Protein AF-A0A2S8P0A9-F1 (afdb_monomer)

Secondary structure (DSSP, 8-state):
-------PPP--HHHHHHHHHHHHHHHHHHHSHHHHTT---SHHHHHHHHHHHHHH-

pLDDT: mean 81.91, std 10.57, range [41.12, 91.25]

Structure (mmCIF, N/CA/C/O backbone):
data_AF-A0A2S8P0A9-F1
#
_entry.id   AF-A0A2S8P0A9-F1
#
loop_
_atom_site.group_PDB
_atom_site.id
_atom_site.type_symbol
_atom_site.label_atom_id
_atom_site.label_alt_id
_atom_site.label_comp_id
_atom_site.label_asym_id
_atom_site.label_entity_id
_atom_site.label_seq_id
_atom_site.pdbx_PDB_ins_code
_atom_site.Cartn_x
_atom_site.Cartn_y
_atom_site.Cartn_z
_atom_site.occupancy
_atom_site.B_iso_or_equiv
_atom_site.auth_seq_id
_atom_site.auth_comp_id
_atom_site.auth_asym_id
_atom_site.auth_atom_id
_atom_site.pdbx_PDB_model_num
ATOM 1 N N . MET A 1 1 ? -38.704 30.959 13.997 1.00 41.12 1 MET A N 1
ATOM 2 C CA . MET A 1 1 ? -37.419 30.720 13.305 1.00 41.12 1 MET A CA 1
ATOM 3 C C . MET A 1 1 ? -36.812 29.461 13.897 1.00 41.12 1 MET A C 1
ATOM 5 O O . MET A 1 1 ? -36.116 29.520 14.904 1.00 41.12 1 MET A O 1
ATOM 9 N N . GLU A 1 2 ? -37.206 28.309 13.362 1.00 51.00 2 GLU A N 1
ATOM 10 C CA . GLU A 1 2 ? -36.766 27.009 13.861 1.00 51.00 2 GLU A CA 1
ATOM 11 C C . GLU A 1 2 ? -35.318 26.778 13.418 1.00 51.00 2 GLU A C 1
ATOM 13 O O . GLU A 1 2 ? -34.989 26.853 12.235 1.00 51.00 2 GLU A O 1
ATOM 18 N N . LYS A 1 3 ? -34.419 26.611 14.390 1.00 60.53 3 LYS A N 1
ATOM 19 C CA . LYS A 1 3 ? -32.995 26.400 14.136 1.00 60.53 3 LYS A CA 1
ATOM 20 C C . LYS A 1 3 ? -32.825 25.015 13.515 1.00 60.53 3 LYS A C 1
ATOM 22 O O . LYS A 1 3 ? -33.003 24.019 14.211 1.00 60.53 3 LYS A O 1
ATOM 27 N N . ASN A 1 4 ? -32.459 24.990 12.234 1.00 63.97 4 ASN A N 1
ATOM 28 C CA . ASN A 1 4 ? -31.993 23.828 11.480 1.00 63.97 4 ASN A CA 1
ATOM 29 C C . ASN A 1 4 ? -30.874 23.118 12.262 1.00 63.97 4 ASN A C 1
ATOM 31 O O . ASN A 1 4 ? -29.7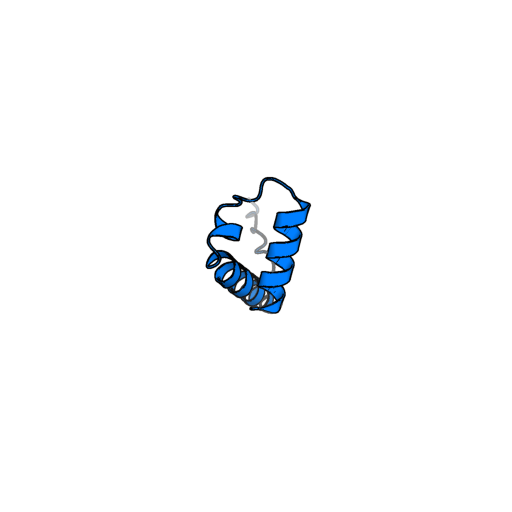01 23.485 12.171 1.00 63.97 4 ASN A O 1
ATOM 35 N N . ARG A 1 5 ? -31.242 22.164 13.120 1.00 61.94 5 ARG A N 1
ATOM 36 C CA . ARG A 1 5 ? -30.293 21.415 13.937 1.00 61.94 5 ARG A CA 1
ATOM 37 C C . ARG A 1 5 ? -29.594 20.448 12.986 1.00 61.94 5 ARG A C 1
ATOM 39 O O . ARG A 1 5 ? -30.158 19.416 12.641 1.00 61.94 5 ARG A O 1
ATOM 46 N N . GLN A 1 6 ? -28.405 20.829 12.515 1.00 63.59 6 GLN A N 1
ATOM 47 C CA . GLN A 1 6 ? -27.532 19.969 11.716 1.00 63.59 6 GLN A CA 1
ATOM 48 C C . GLN A 1 6 ? -27.375 18.637 12.446 1.00 63.59 6 GLN A C 1
ATOM 50 O O . GLN A 1 6 ? -26.809 18.567 13.536 1.00 63.59 6 GLN A O 1
ATOM 55 N N . VAL A 1 7 ? -27.959 17.593 11.865 1.00 67.00 7 VAL A N 1
ATOM 56 C CA . VAL A 1 7 ? -27.873 16.233 12.379 1.00 67.00 7 VAL A CA 1
ATOM 57 C C . VAL A 1 7 ? -26.414 15.821 12.243 1.00 67.00 7 VAL A C 1
ATOM 59 O O . VAL A 1 7 ? -25.921 15.641 11.133 1.00 67.00 7 VAL A O 1
ATOM 62 N N . ILE A 1 8 ? -25.703 15.732 13.366 1.00 68.25 8 ILE A N 1
ATOM 63 C CA . ILE A 1 8 ? -24.337 15.213 13.382 1.00 68.25 8 ILE A CA 1
ATOM 64 C C . ILE A 1 8 ? -24.460 13.720 13.051 1.00 68.25 8 ILE A C 1
ATOM 66 O O . ILE A 1 8 ? -25.124 13.001 13.807 1.00 68.25 8 ILE A O 1
ATOM 70 N N . PRO A 1 9 ? -23.905 13.236 11.925 1.00 70.75 9 PRO A N 1
ATOM 71 C CA . PRO A 1 9 ? -23.964 11.819 11.607 1.00 70.75 9 PRO A CA 1
ATOM 72 C C . PRO A 1 9 ? -23.292 11.037 12.738 1.00 70.75 9 PRO A C 1
ATOM 74 O O . PRO A 1 9 ? -22.224 11.423 13.217 1.00 70.75 9 PRO A O 1
ATOM 77 N N . LYS A 1 10 ? -23.938 9.957 13.196 1.00 73.56 10 LYS A N 1
ATOM 78 C CA . LYS A 1 10 ? -23.371 9.075 14.222 1.00 73.56 10 LYS A CA 1
ATOM 79 C C . LYS A 1 10 ? -21.988 8.612 13.760 1.00 73.56 10 LYS A C 1
ATOM 81 O O . LYS A 1 10 ? -21.864 7.964 12.725 1.00 73.56 10 LYS A O 1
ATOM 86 N N . TYR A 1 11 ? -20.965 8.983 14.523 1.00 76.94 11 TYR A N 1
ATOM 87 C CA . TYR A 1 11 ? -19.594 8.555 14.292 1.00 76.94 11 TYR A CA 1
ATOM 88 C C . TYR A 1 11 ? -19.427 7.14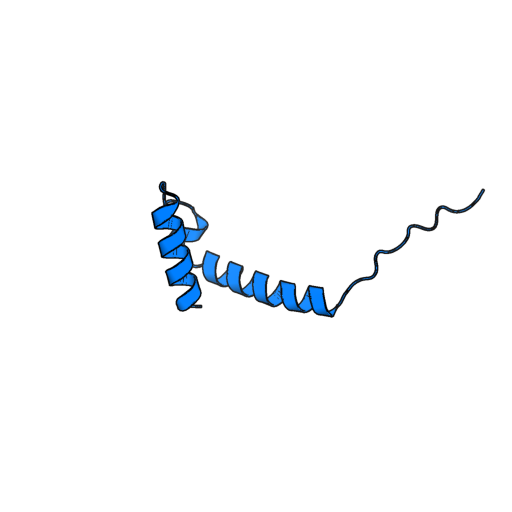0 14.835 1.00 76.94 11 TYR A C 1
ATOM 90 O O . TYR A 1 11 ? -19.428 6.929 16.048 1.00 76.94 11 TYR A O 1
ATOM 98 N N . ASP A 1 12 ? -19.330 6.179 13.925 1.00 82.06 12 ASP A N 1
ATOM 99 C CA . ASP A 1 12 ? -19.045 4.793 14.264 1.00 82.06 12 ASP A CA 1
ATOM 100 C C . ASP A 1 12 ? -17.535 4.638 14.498 1.00 82.06 12 ASP A C 1
ATOM 102 O O . ASP A 1 12 ? -16.724 4.705 13.567 1.00 82.06 12 ASP A O 1
ATOM 106 N N . GLN A 1 13 ? -17.152 4.528 15.772 1.00 82.31 13 GLN A N 1
ATOM 107 C CA . GLN A 1 13 ? -15.749 4.437 16.178 1.00 82.31 13 GLN A CA 1
ATOM 108 C C . GLN A 1 13 ? -15.105 3.125 15.729 1.00 82.31 13 GLN A C 1
ATOM 110 O O . GLN A 1 13 ? -13.907 3.106 15.435 1.00 82.31 13 GLN A O 1
ATOM 115 N N . ASP A 1 14 ? -15.884 2.049 15.670 1.00 84.38 14 ASP A N 1
ATOM 116 C CA . ASP A 1 14 ? -15.407 0.720 15.307 1.00 84.38 14 ASP A CA 1
ATOM 117 C C . ASP A 1 14 ? -15.118 0.657 13.805 1.00 84.38 14 ASP A C 1
ATOM 119 O O . ASP A 1 14 ? -13.999 0.325 13.407 1.00 84.38 14 ASP A O 1
ATOM 123 N N . ALA A 1 15 ? -16.037 1.159 12.975 1.00 82.75 15 ALA A N 1
ATOM 124 C CA . ALA A 1 15 ? -15.809 1.303 11.540 1.00 82.75 15 ALA A CA 1
ATOM 125 C C . ALA A 1 15 ? -14.617 2.229 11.229 1.00 82.75 15 ALA A C 1
ATOM 127 O O . ALA A 1 15 ? -13.879 2.015 10.263 1.00 82.75 15 ALA A O 1
ATOM 128 N N . TYR A 1 16 ? -14.398 3.273 12.038 1.00 84.81 16 TYR A N 1
ATOM 129 C CA . TYR A 1 16 ? -13.239 4.153 11.878 1.00 84.81 16 TYR A CA 1
ATOM 130 C C . TYR A 1 16 ? -11.917 3.459 12.244 1.00 84.81 16 TYR A C 1
ATOM 132 O O . TYR A 1 16 ? -10.913 3.645 11.554 1.00 84.81 16 TYR A O 1
ATOM 140 N N . LYS A 1 17 ? -11.909 2.613 13.282 1.00 85.38 17 LYS A N 1
ATOM 141 C CA . LYS A 1 17 ? -10.748 1.775 13.622 1.00 85.38 17 LYS A CA 1
ATOM 142 C C . LYS A 1 17 ? -10.420 0.770 12.521 1.00 85.38 17 LYS A C 1
ATOM 144 O O . LYS A 1 17 ? -9.249 0.612 12.186 1.00 85.38 17 LYS A O 1
ATOM 149 N N . GLU A 1 18 ? -11.421 0.124 11.929 1.00 88.25 18 GLU A N 1
ATOM 150 C CA . GLU A 1 18 ? -11.198 -0.811 10.819 1.00 88.25 18 GLU A CA 1
ATOM 151 C C . GLU A 1 18 ? -10.611 -0.109 9.588 1.00 88.25 18 GLU A C 1
ATOM 153 O O . GLU A 1 18 ? -9.689 -0.626 8.952 1.00 88.25 18 GLU A O 1
ATOM 158 N N . ARG A 1 19 ? -11.061 1.118 9.288 1.00 88.81 19 ARG A N 1
ATOM 159 C CA . ARG A 1 19 ? -10.477 1.929 8.207 1.00 88.81 19 ARG A CA 1
ATOM 160 C C . ARG A 1 19 ? -8.993 2.196 8.412 1.00 88.81 19 ARG A C 1
ATOM 162 O O . ARG A 1 19 ? -8.244 2.121 7.443 1.00 88.81 19 ARG A O 1
ATOM 169 N N . HIS A 1 20 ? -8.556 2.431 9.647 1.00 91.19 20 HIS A N 1
ATOM 170 C CA . HIS A 1 20 ? -7.143 2.663 9.933 1.00 91.19 20 HIS A CA 1
ATOM 171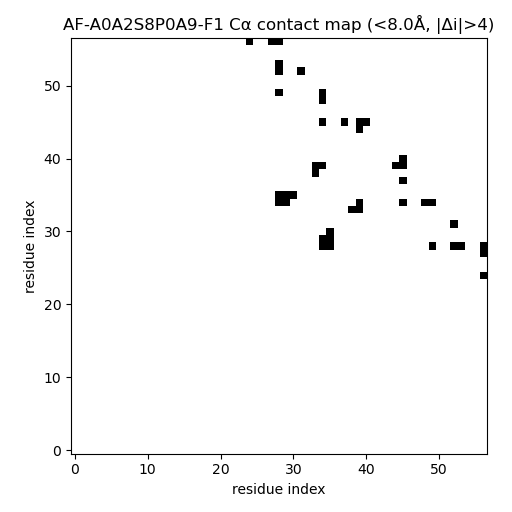 C C . HIS A 1 20 ? -6.257 1.474 9.519 1.00 91.19 20 HIS A C 1
ATOM 173 O O . HIS A 1 20 ? -5.164 1.663 8.985 1.00 91.19 20 HIS A O 1
ATOM 179 N N . LEU A 1 21 ? -6.736 0.237 9.696 1.00 89.19 21 LEU A N 1
ATOM 180 C CA . LEU A 1 21 ? -6.013 -0.965 9.261 1.00 89.19 21 LEU A CA 1
ATOM 181 C C . LEU A 1 21 ? -5.869 -1.008 7.734 1.00 89.19 21 LEU A C 1
ATOM 183 O O . LEU A 1 21 ? -4.788 -1.297 7.215 1.00 89.19 21 LEU A O 1
ATOM 187 N N . VAL A 1 22 ? -6.939 -0.658 7.020 1.00 89.81 22 VAL A N 1
ATOM 188 C CA . VAL A 1 22 ? -6.954 -0.566 5.554 1.00 89.81 22 VAL A CA 1
ATOM 189 C C . VAL A 1 22 ? -6.002 0.532 5.065 1.00 89.81 22 VAL A C 1
ATOM 191 O O . VAL A 1 22 ? -5.231 0.319 4.130 1.00 89.81 22 VAL A O 1
ATOM 194 N N . GLU A 1 23 ? -5.991 1.692 5.718 1.00 90.69 23 GLU A N 1
ATOM 195 C CA . GLU A 1 23 ? -5.072 2.790 5.403 1.00 90.69 23 GLU A CA 1
ATOM 196 C C . GLU A 1 23 ? -3.610 2.396 5.625 1.00 90.69 23 GLU A C 1
ATOM 198 O O . GLU A 1 23 ? -2.775 2.628 4.749 1.00 90.69 23 GLU A O 1
ATOM 203 N N . CYS A 1 24 ? -3.301 1.744 6.748 1.00 91.25 24 CYS A N 1
ATOM 204 C CA . CYS A 1 24 ? -1.970 1.214 7.041 1.00 91.25 24 CYS A CA 1
ATOM 205 C C . CYS A 1 24 ? -1.514 0.197 5.989 1.00 91.25 24 CYS A C 1
ATOM 207 O O . CYS A 1 24 ? -0.369 0.256 5.532 1.00 91.25 24 CYS A O 1
ATOM 209 N N . PHE A 1 25 ? -2.406 -0.696 5.555 1.00 90.38 25 PHE A N 1
ATOM 210 C CA . PHE A 1 25 ? -2.137 -1.626 4.462 1.00 90.38 25 PHE A CA 1
ATOM 211 C C . PHE A 1 25 ? -1.792 -0.880 3.167 1.00 90.38 25 PHE A C 1
ATOM 213 O O . PHE A 1 25 ? -0.729 -1.106 2.587 1.00 90.38 25 PHE A O 1
ATOM 220 N N . PHE A 1 26 ? -2.621 0.076 2.738 1.00 85.94 26 PHE A N 1
ATOM 221 C CA . PHE A 1 26 ? -2.343 0.844 1.521 1.00 85.94 26 PHE A CA 1
ATOM 222 C C . PHE A 1 26 ? -1.089 1.709 1.634 1.00 85.94 26 PHE A C 1
ATOM 224 O O . PHE A 1 26 ? -0.395 1.902 0.635 1.00 85.94 26 PHE A O 1
ATOM 231 N N . ASN A 1 27 ? -0.768 2.205 2.828 1.00 89.94 27 ASN A N 1
ATOM 232 C CA . ASN A 1 27 ? 0.466 2.938 3.070 1.00 89.94 27 ASN A CA 1
ATOM 233 C C . ASN A 1 27 ? 1.692 2.038 2.848 1.00 89.94 27 ASN A C 1
ATOM 235 O O . ASN A 1 27 ? 2.623 2.421 2.141 1.00 89.94 27 ASN A O 1
ATOM 239 N N . LYS A 1 28 ? 1.653 0.796 3.349 1.00 89.31 28 LYS A N 1
ATOM 240 C CA . LYS A 1 28 ? 2.696 -0.203 3.079 1.00 89.31 28 LYS A CA 1
ATOM 241 C C . LYS A 1 28 ? 2.765 -0.573 1.595 1.00 89.31 28 LYS A C 1
ATOM 243 O O . LYS A 1 28 ? 3.853 -0.614 1.029 1.00 89.31 28 LYS A O 1
ATOM 248 N N . VAL A 1 29 ? 1.620 -0.767 0.935 1.00 88.81 29 VAL A N 1
ATOM 249 C CA . VAL A 1 29 ? 1.557 -1.077 -0.505 1.00 88.81 29 VAL A CA 1
ATOM 250 C C . VAL A 1 29 ? 2.130 0.063 -1.363 1.00 88.81 29 VAL A C 1
ATOM 252 O O . VAL A 1 29 ? 2.762 -0.184 -2.390 1.00 88.81 29 VAL A O 1
ATOM 255 N N . LYS A 1 30 ? 1.980 1.322 -0.939 1.00 85.06 30 LYS A N 1
ATOM 256 C CA . LYS A 1 30 ? 2.562 2.484 -1.630 1.00 85.06 30 LYS A CA 1
ATOM 257 C C . LYS A 1 30 ? 4.088 2.575 -1.517 1.00 85.06 30 LYS A C 1
ATOM 259 O O . LYS A 1 30 ? 4.696 3.206 -2.378 1.00 85.06 30 LYS A O 1
ATOM 264 N N . ASN A 1 31 ? 4.725 1.906 -0.551 1.00 85.88 31 ASN A N 1
ATOM 265 C CA . ASN A 1 31 ? 6.193 1.808 -0.517 1.00 85.88 31 ASN A CA 1
ATOM 266 C C . ASN A 1 31 ? 6.746 1.046 -1.732 1.00 85.88 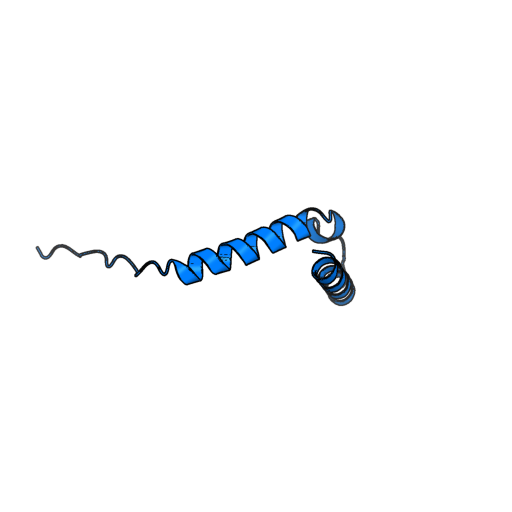31 ASN A C 1
ATOM 268 O O . ASN A 1 31 ? 7.871 1.290 -2.171 1.00 85.88 31 ASN A O 1
ATOM 272 N N . PHE A 1 32 ? 5.946 0.166 -2.341 1.00 85.00 32 PHE A N 1
ATOM 273 C CA . PHE A 1 32 ? 6.301 -0.458 -3.607 1.00 85.00 32 PHE A CA 1
ATOM 274 C C . PHE A 1 32 ? 6.146 0.566 -4.737 1.00 85.00 32 PHE A C 1
ATOM 276 O O . PHE A 1 32 ? 5.069 0.736 -5.313 1.00 85.00 32 PHE A O 1
ATOM 283 N N . ARG A 1 33 ? 7.257 1.226 -5.097 1.00 82.38 33 ARG A N 1
ATOM 284 C CA . ARG A 1 33 ? 7.323 2.274 -6.136 1.00 82.38 33 ARG A CA 1
ATOM 285 C C . ARG A 1 33 ? 6.574 1.897 -7.417 1.00 82.38 33 ARG A C 1
ATOM 287 O O . ARG A 1 33 ? 5.910 2.746 -8.001 1.00 82.38 33 ARG A O 1
ATOM 294 N N . ARG A 1 34 ? 6.639 0.625 -7.827 1.00 81.06 34 ARG A N 1
ATOM 295 C CA . ARG A 1 34 ? 5.980 0.080 -9.027 1.00 81.06 34 ARG A CA 1
ATOM 296 C C . ARG A 1 34 ? 4.445 0.106 -8.950 1.00 81.06 34 ARG A C 1
ATOM 298 O O . ARG A 1 34 ? 3.801 0.369 -9.961 1.00 81.06 34 ARG A O 1
ATOM 305 N N . LEU A 1 35 ? 3.868 -0.121 -7.766 1.00 81.44 35 LEU A N 1
ATOM 306 C CA . LEU A 1 35 ? 2.423 -0.032 -7.526 1.00 81.44 35 LEU A CA 1
ATOM 307 C C . LEU A 1 35 ? 1.970 1.423 -7.369 1.00 81.44 35 LEU A C 1
ATOM 309 O O . LEU A 1 35 ? 0.969 1.810 -7.968 1.00 81.44 35 LEU A O 1
ATOM 313 N N . ALA A 1 36 ? 2.732 2.236 -6.630 1.00 82.00 36 ALA A N 1
ATOM 314 C CA . ALA A 1 36 ? 2.398 3.639 -6.367 1.00 82.00 36 ALA A CA 1
ATOM 315 C C . ALA A 1 36 ? 2.333 4.497 -7.639 1.00 82.00 36 ALA A C 1
ATOM 317 O O . ALA A 1 36 ? 1.448 5.330 -7.795 1.00 82.00 36 ALA A O 1
ATOM 318 N N . THR A 1 37 ? 3.259 4.270 -8.564 1.00 84.44 37 THR A N 1
ATOM 319 C CA . THR A 1 37 ? 3.362 5.026 -9.822 1.00 84.44 37 THR A CA 1
ATOM 320 C C . THR A 1 37 ? 2.465 4.489 -10.932 1.00 84.44 37 THR A C 1
ATOM 322 O O . THR A 1 37 ? 2.403 5.103 -11.992 1.00 84.44 37 THR A O 1
ATOM 325 N N . ARG A 1 38 ? 1.777 3.352 -10.719 1.00 79.12 38 ARG A N 1
ATOM 326 C CA . ARG A 1 38 ? 0.945 2.697 -11.744 1.00 79.12 38 ARG A CA 1
ATOM 327 C C . ARG A 1 38 ? 1.680 2.527 -13.088 1.00 79.12 38 ARG A C 1
ATOM 329 O O . ARG A 1 38 ? 1.066 2.640 -14.141 1.00 79.12 38 ARG A O 1
ATOM 336 N N . TYR A 1 39 ? 2.983 2.216 -13.066 1.00 77.06 39 TYR A N 1
ATOM 337 C CA . TYR A 1 39 ? 3.762 1.995 -14.302 1.00 77.06 39 TYR A CA 1
ATOM 338 C C . TYR A 1 39 ? 3.227 0.850 -15.160 1.00 77.06 39 TYR A C 1
ATOM 340 O O . TYR A 1 39 ? 3.521 0.754 -16.352 1.00 77.06 39 TYR A O 1
ATOM 348 N N . ASP A 1 40 ? 2.487 -0.051 -14.532 1.00 78.25 40 ASP A N 1
ATOM 349 C CA . ASP A 1 40 ? 1.949 -1.214 -15.186 1.00 78.25 40 ASP A CA 1
ATOM 350 C C . ASP A 1 40 ? 0.761 -0.838 -16.092 1.00 78.25 40 ASP A C 1
ATOM 352 O O . ASP A 1 40 ? -0.311 -0.462 -15.616 1.00 78.25 40 ASP A O 1
ATOM 356 N N . LYS A 1 41 ? 0.981 -0.906 -17.414 1.00 80.38 41 LYS A N 1
ATOM 357 C CA . LYS A 1 41 ? -0.013 -0.538 -18.438 1.00 80.38 41 LYS A CA 1
ATOM 358 C C . LYS A 1 41 ? -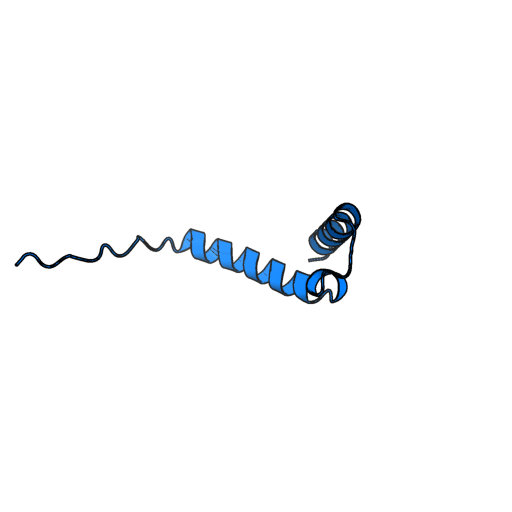1.175 -1.526 -18.533 1.00 80.38 41 LYS A C 1
ATOM 360 O O . LYS A 1 41 ? -2.217 -1.168 -19.077 1.00 80.38 41 LYS A O 1
ATOM 365 N N . LEU A 1 42 ? -1.002 -2.761 -18.060 1.00 88.88 42 LEU A N 1
ATOM 366 C CA . LEU A 1 42 ? -1.979 -3.825 -18.244 1.00 88.88 42 LEU A CA 1
ATOM 367 C C . LEU A 1 42 ? -2.637 -4.168 -16.904 1.00 88.88 42 LEU A C 1
ATOM 369 O O . LEU A 1 42 ? -1.990 -4.513 -15.922 1.00 88.88 42 LEU A O 1
ATOM 373 N N . ALA A 1 43 ? -3.968 -4.121 -16.855 1.00 87.25 43 ALA A N 1
ATOM 37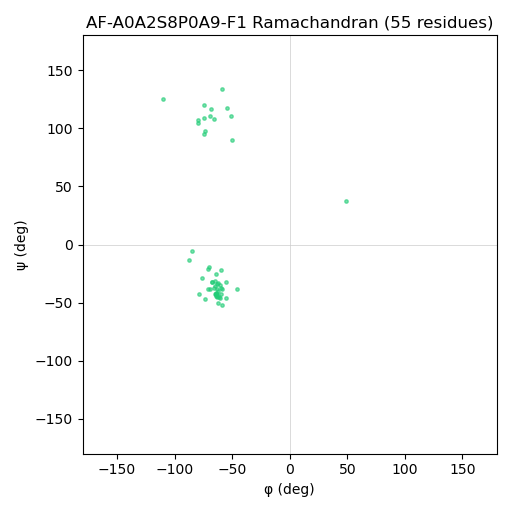4 C CA . ALA A 1 43 ? -4.705 -4.351 -15.611 1.00 87.25 43 ALA A CA 1
ATOM 375 C C . ALA A 1 43 ? -4.368 -5.705 -14.950 1.00 87.25 43 ALA A C 1
ATOM 377 O O . ALA A 1 43 ? -4.343 -5.804 -13.722 1.00 87.25 43 ALA A O 1
ATOM 378 N N . CYS A 1 44 ? -4.064 -6.728 -15.755 1.00 90.06 44 CYS A N 1
ATOM 379 C CA . CYS A 1 44 ? -3.685 -8.060 -15.287 1.00 90.06 44 CYS A CA 1
ATOM 380 C C . CYS A 1 44 ? -2.394 -8.042 -14.465 1.00 90.06 44 CYS A C 1
ATOM 382 O O . CYS A 1 44 ? -2.370 -8.553 -13.349 1.00 90.06 44 CYS A O 1
ATOM 384 N N . THR A 1 45 ? -1.336 -7.423 -14.981 1.00 88.25 45 THR A N 1
ATOM 385 C CA . THR A 1 45 ? -0.030 -7.381 -14.319 1.00 88.25 45 THR A CA 1
ATOM 386 C C . THR A 1 45 ? -0.064 -6.476 -13.092 1.00 88.25 45 THR A C 1
ATOM 388 O O . THR A 1 45 ? 0.436 -6.879 -12.041 1.00 88.25 45 THR A O 1
ATOM 391 N N . PHE A 1 46 ? -0.779 -5.344 -13.138 1.00 86.69 46 PHE A N 1
ATOM 392 C CA . PHE A 1 46 ? -1.063 -4.562 -11.930 1.00 86.69 46 PHE A CA 1
ATOM 393 C C . PHE A 1 46 ? -1.748 -5.406 -10.843 1.00 86.69 46 PHE A C 1
ATOM 395 O O . PHE A 1 46 ? -1.336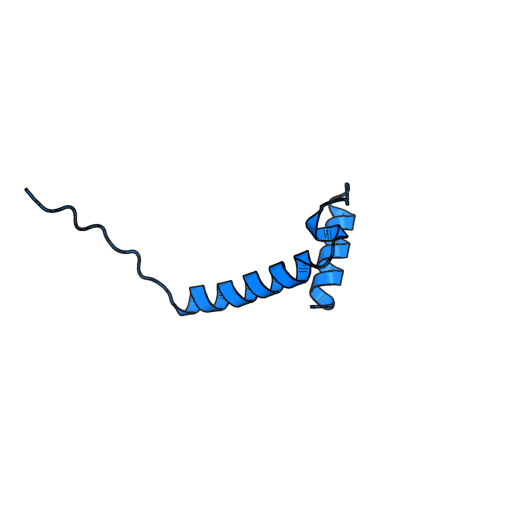 -5.366 -9.683 1.00 86.69 46 PHE A O 1
ATOM 402 N N . LYS A 1 47 ? -2.772 -6.191 -11.206 1.00 88.94 47 LYS A N 1
ATOM 403 C CA . LYS A 1 47 ? -3.498 -7.053 -10.262 1.00 88.94 47 LYS A CA 1
ATOM 404 C C . LYS A 1 47 ? -2.597 -8.142 -9.678 1.00 88.94 47 LYS A C 1
ATOM 406 O O . LYS A 1 47 ? -2.648 -8.370 -8.473 1.00 88.94 47 LYS A O 1
ATOM 411 N N . SER A 1 48 ? -1.752 -8.776 -10.490 1.00 91.12 48 SER A N 1
ATOM 412 C CA . SER A 1 48 ? -0.780 -9.770 -10.017 1.00 91.12 48 SER A CA 1
ATOM 413 C C . SER A 1 48 ? 0.216 -9.164 -9.027 1.00 91.12 48 SER A C 1
ATOM 415 O O . SER A 1 48 ? 0.438 -9.735 -7.964 1.00 91.12 48 SER A O 1
ATOM 417 N N . PHE A 1 49 ? 0.765 -7.981 -9.318 1.00 88.06 49 PHE A N 1
ATOM 418 C CA . PHE A 1 49 ? 1.662 -7.289 -8.388 1.00 88.06 49 PHE A CA 1
ATOM 419 C C . PHE A 1 49 ? 0.957 -6.852 -7.107 1.00 88.06 49 PHE A C 1
ATOM 421 O O . PHE A 1 49 ? 1.545 -6.948 -6.034 1.00 88.06 49 PHE A O 1
ATOM 428 N N . LEU A 1 50 ? -0.297 -6.405 -7.198 1.00 88.50 50 LEU A N 1
ATOM 429 C CA . LEU A 1 50 ? -1.089 -6.066 -6.022 1.00 88.50 50 LEU A CA 1
ATOM 430 C C . LEU A 1 50 ? -1.333 -7.304 -5.150 1.00 88.50 50 LEU A C 1
ATOM 432 O O . LEU A 1 50 ? -1.197 -7.213 -3.935 1.00 88.50 50 LEU A O 1
ATOM 436 N N . ALA A 1 51 ? -1.629 -8.459 -5.749 1.00 90.88 51 ALA A N 1
ATOM 437 C CA . ALA A 1 51 ? -1.784 -9.716 -5.019 1.00 90.88 51 ALA A CA 1
ATOM 438 C C . ALA A 1 51 ? -0.476 -10.138 -4.331 1.00 90.88 51 ALA A C 1
ATOM 440 O O . ALA A 1 51 ? -0.489 -10.463 -3.149 1.00 90.88 51 ALA A O 1
ATOM 441 N N . LEU A 1 52 ? 0.661 -10.048 -5.029 1.00 90.56 52 LEU A N 1
ATOM 442 C 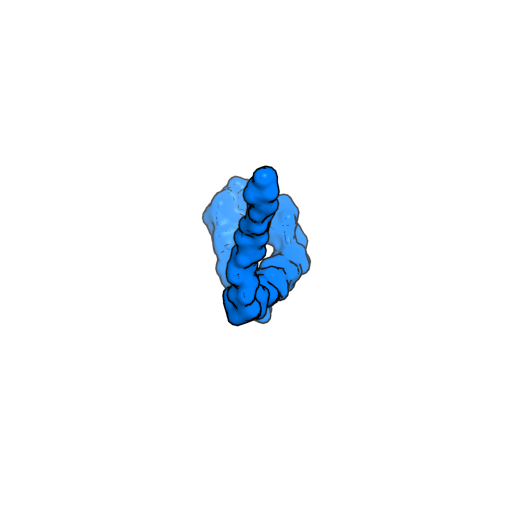CA . LEU A 1 52 ? 1.975 -10.325 -4.441 1.00 90.56 52 LEU A CA 1
ATOM 443 C C . LEU A 1 52 ? 2.292 -9.380 -3.277 1.00 90.56 52 LEU A C 1
ATOM 445 O O . LEU A 1 52 ? 2.693 -9.839 -2.213 1.00 90.56 52 LEU A O 1
ATOM 449 N N . ALA A 1 53 ? 2.059 -8.076 -3.442 1.00 88.75 53 ALA A N 1
ATOM 450 C CA . ALA A 1 53 ? 2.250 -7.106 -2.368 1.00 88.75 53 ALA A CA 1
ATOM 451 C C . ALA A 1 53 ? 1.305 -7.357 -1.185 1.00 88.75 53 ALA A C 1
ATOM 453 O O . ALA A 1 53 ? 1.705 -7.160 -0.046 1.00 88.75 53 ALA A O 1
ATOM 454 N N . SER A 1 54 ? 0.085 -7.836 -1.442 1.00 89.75 54 SER A N 1
ATOM 455 C CA . SER A 1 54 ? -0.875 -8.186 -0.388 1.00 89.75 54 SER A CA 1
ATOM 456 C C . SER A 1 54 ? -0.423 -9.390 0.440 1.00 89.75 54 SER A C 1
ATOM 458 O O . SER A 1 54 ? -0.715 -9.439 1.625 1.00 89.75 54 SER A O 1
ATOM 460 N N . ILE A 1 55 ? 0.289 -10.345 -0.168 1.00 90.94 55 ILE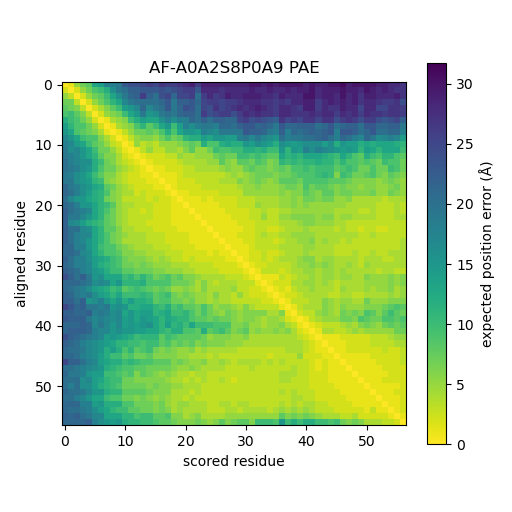 A N 1
ATOM 461 C CA . ILE A 1 55 ? 0.852 -11.517 0.525 1.00 90.94 55 ILE A CA 1
ATOM 462 C C . ILE A 1 55 ? 2.101 -11.140 1.342 1.00 90.94 55 ILE A C 1
ATOM 464 O O . ILE A 1 55 ? 2.406 -11.792 2.334 1.00 90.94 55 ILE A O 1
ATOM 468 N N . MET A 1 56 ? 2.843 -10.111 0.920 1.00 85.00 56 MET A N 1
ATOM 469 C CA . MET A 1 56 ? 4.094 -9.683 1.564 1.00 85.00 56 MET A CA 1
ATOM 470 C C . MET A 1 56 ? 3.915 -8.682 2.719 1.00 85.00 56 MET A C 1
ATOM 472 O O . MET A 1 56 ? 4.889 -8.407 3.420 1.00 85.00 56 MET A O 1
ATOM 476 N N . VAL A 1 57 ? 2.730 -8.083 2.870 1.00 79.25 57 VAL A N 1
ATOM 477 C CA . VAL A 1 57 ? 2.410 -7.063 3.892 1.00 79.25 57 VAL A CA 1
ATOM 478 C C . VAL A 1 57 ? 1.917 -7.689 5.188 1.00 79.25 57 VAL A C 1
ATOM 480 O O . VAL A 1 57 ? 2.281 -7.119 6.251 1.00 79.25 57 VAL A O 1
#

Radius of gyration: 18.82 Å; Cα contacts (8 Å, |Δi|>4): 22; chains: 1; bounding box: 45×42×35 Å

Solvent-accessible surface area (backbone atoms only — not comparable to full-atom values): 3621 Å² total; per-residue (Å²): 134,85,77,82,73,78,78,74,75,85,80,57,65,66,65,52,54,56,46,51,55,55,51,53,50,52,55,57,49,45,68,42,60,66,64,60,67,56,72,55,88,44,74,66,61,44,49,53,52,50,53,53,49,63,75,75,108

Mean predicted aligned error: 8.99 Å

Foldseek 3Di:
DDPPPPDDPDDDVVVVVVVVVVVVLVVQVCVPVCLVVVPPPDPVVNVVSVVVSSVVD

Sequence (57 aa):
MEKNRQVIPKYDQDAYKERHLVECFFNKVKNFRRLATRYDKLACTFKSFLALASIMV